Protein AF-A0A151TSS8-F1 (afdb_monome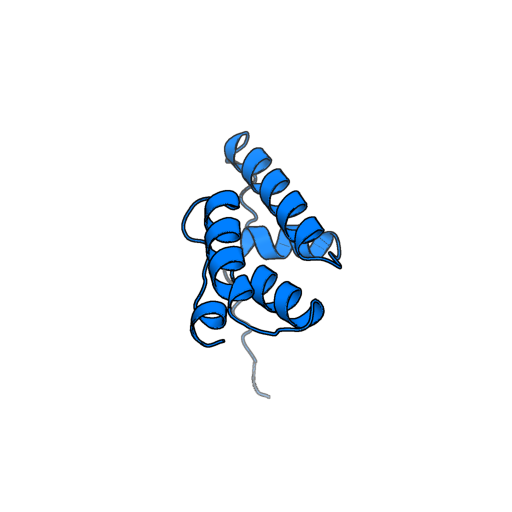r_lite)

Foldseek 3Di:
DVVLQVAADDDALVVSVVVLCVVVVVDDDDQVVSCVSLLNRYDPQLNVQLVVVPDDGSVSSSVSSNVVVVVCVVPVVPPPPPDDDDPPPDDD

Radius of gyration: 15.02 Å; chains: 1; bounding box: 45×33×32 Å

Sequence (92 aa):
MADLMKLRQKSSITEYHEEFDSIVSHVELSEAHQLSCFLGGLKQDVQMMVRMFQPDSVRKVFSLAKMYEASTLSNPQFKPILKNQKPQFSSC

Organism: Cajanus cajan (NCBI:txid3821)

InterPro domains:
  IPR005162 Retrotransposon-derived protein PEG10, N-terminal capsid-like domain [PF03732] (2-43)

Structure (mmCIF, N/CA/C/O backbone):
data_AF-A0A151TSS8-F1
#
_entry.id   AF-A0A151TSS8-F1
#
loop_
_atom_site.group_PDB
_atom_site.id
_atom_site.type_symbol
_atom_site.label_atom_id
_atom_site.label_alt_id
_atom_site.label_comp_id
_atom_site.label_asym_id
_atom_site.label_entity_id
_atom_site.label_seq_id
_atom_site.pdbx_PDB_ins_code
_atom_site.Cartn_x
_atom_site.Cartn_y
_atom_site.Cartn_z
_atom_site.occupancy
_atom_site.B_iso_or_equiv
_atom_site.auth_seq_id
_atom_site.auth_comp_id
_atom_site.auth_asym_id
_atom_site.auth_atom_id
_atom_site.pdbx_PDB_model_num
ATOM 1 N N . MET A 1 1 ? 1.805 -17.301 -2.017 1.00 71.38 1 MET A N 1
ATOM 2 C CA . MET A 1 1 ? 0.644 -16.783 -2.792 1.00 71.38 1 MET A CA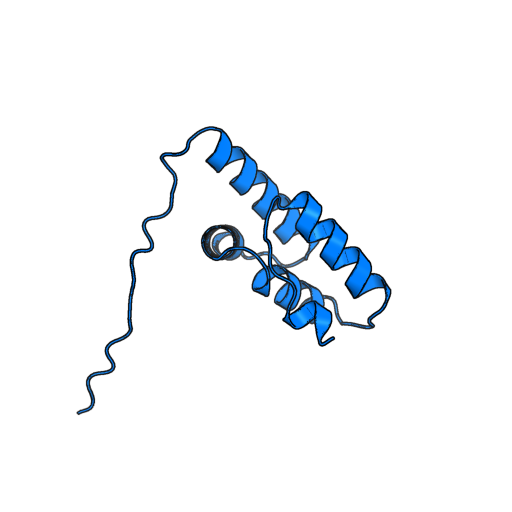 1
ATOM 3 C C . MET A 1 1 ? -0.677 -16.861 -2.031 1.00 71.38 1 MET A C 1
ATOM 5 O O . MET A 1 1 ? -1.347 -15.841 -1.961 1.00 71.38 1 MET A O 1
ATOM 9 N N . ALA A 1 2 ? -1.064 -18.007 -1.452 1.00 79.75 2 ALA A N 1
ATOM 10 C CA . ALA A 1 2 ? -2.344 -18.130 -0.736 1.00 79.75 2 ALA A CA 1
ATOM 11 C C . ALA A 1 2 ? -2.504 -17.126 0.424 1.00 79.75 2 ALA A C 1
ATOM 13 O O . ALA A 1 2 ? -3.589 -16.574 0.596 1.00 79.75 2 ALA A O 1
ATOM 14 N N . ASP A 1 3 ? -1.431 -16.849 1.168 1.00 82.88 3 ASP A N 1
ATOM 15 C CA . ASP A 1 3 ? -1.456 -15.884 2.278 1.00 82.88 3 ASP A CA 1
ATOM 16 C C . ASP A 1 3 ? -1.626 -14.447 1.782 1.00 82.88 3 ASP A C 1
ATOM 18 O O . ASP A 1 3 ? -2.450 -13.703 2.304 1.00 82.88 3 ASP A O 1
ATOM 22 N N . LEU A 1 4 ? -0.959 -14.097 0.678 1.00 87.19 4 LEU A N 1
ATOM 23 C CA . LEU A 1 4 ? -1.090 -12.789 0.036 1.00 87.19 4 LEU A CA 1
ATOM 24 C C . LEU A 1 4 ? -2.521 -12.519 -0.457 1.00 87.19 4 LEU A C 1
ATOM 26 O O . LEU A 1 4 ? -3.028 -11.413 -0.318 1.00 87.19 4 LEU A O 1
ATOM 30 N N . MET A 1 5 ? -3.201 -13.535 -1.000 1.00 85.69 5 MET A N 1
ATOM 31 C CA . MET A 1 5 ? -4.593 -13.408 -1.463 1.00 85.69 5 MET A CA 1
ATOM 32 C C . MET A 1 5 ? -5.598 -13.269 -0.308 1.00 85.69 5 MET A C 1
ATOM 34 O O . MET A 1 5 ? -6.707 -12.763 -0.502 1.00 85.69 5 MET A O 1
ATOM 38 N N . LYS A 1 6 ? -5.230 -13.738 0.889 1.00 91.25 6 LYS A N 1
ATOM 39 C CA . LYS A 1 6 ? -6.040 -13.641 2.111 1.00 91.25 6 LYS A CA 1
ATOM 40 C C . LYS A 1 6 ? -5.713 -12.400 2.936 1.00 91.25 6 LYS A C 1
ATOM 42 O O . LYS A 1 6 ? -6.497 -12.066 3.824 1.00 91.25 6 LYS A O 1
ATOM 47 N N . LEU A 1 7 ? -4.598 -11.730 2.653 1.00 94.19 7 LEU A N 1
ATOM 48 C CA . LEU A 1 7 ? -4.167 -10.542 3.369 1.00 94.19 7 LEU A CA 1
ATOM 49 C C . LEU A 1 7 ? -5.200 -9.421 3.205 1.00 94.19 7 LEU A C 1
ATOM 51 O O . LEU A 1 7 ? -5.612 -9.071 2.097 1.00 94.19 7 LEU A O 1
ATOM 55 N N . ARG A 1 8 ? -5.641 -8.865 4.334 1.00 96.38 8 ARG A N 1
ATOM 56 C CA . ARG A 1 8 ? -6.609 -7.767 4.392 1.00 96.38 8 ARG A CA 1
ATOM 57 C C . ARG A 1 8 ? -6.156 -6.745 5.416 1.00 96.38 8 ARG A C 1
ATOM 59 O O . ARG A 1 8 ? -5.771 -7.117 6.520 1.00 96.38 8 ARG A O 1
ATOM 66 N N . GLN A 1 9 ? -6.292 -5.467 5.086 1.00 96.25 9 GLN A N 1
ATOM 67 C CA . GLN A 1 9 ? -6.072 -4.375 6.023 1.00 96.25 9 GLN A CA 1
ATOM 68 C C . GLN A 1 9 ? -7.096 -4.452 7.165 1.00 96.25 9 GLN A C 1
ATOM 70 O O . GLN A 1 9 ? -8.288 -4.202 6.972 1.00 96.25 9 GLN A O 1
ATOM 75 N N . LYS A 1 10 ? -6.621 -4.747 8.377 1.00 93.06 10 LYS A N 1
ATOM 76 C CA . LYS A 1 10 ? -7.447 -4.799 9.596 1.00 93.06 10 LYS A CA 1
ATOM 77 C C . LYS A 1 10 ? -7.362 -3.484 10.373 1.00 93.06 10 LYS A C 1
ATOM 79 O O . LYS A 1 10 ? -8.386 -2.852 10.647 1.00 93.06 10 LYS A O 1
ATOM 84 N N . SER A 1 11 ? -6.142 -3.042 10.647 1.00 91.12 11 SER A N 1
ATOM 85 C CA . SER A 1 11 ? -5.800 -1.874 11.459 1.00 91.12 11 SER A CA 1
ATOM 86 C C . SER A 1 11 ? -5.300 -0.724 10.573 1.00 91.12 11 SER A C 1
ATOM 88 O O . SER A 1 11 ? -6.049 -0.258 9.698 1.00 91.12 11 SER A O 1
ATOM 90 N N . SER A 1 12 ? -4.071 -0.264 10.817 1.00 96.12 12 SER A N 1
ATOM 91 C CA . SER A 1 12 ? -3.432 0.848 10.131 1.00 96.12 12 SER A CA 1
ATOM 92 C C . SER A 1 12 ? -2.854 0.439 8.775 1.00 96.12 12 SER A C 1
ATOM 94 O O . SER A 1 12 ? -2.584 -0.733 8.502 1.00 96.12 12 SER A O 1
ATOM 96 N N . ILE A 1 13 ? -2.655 1.423 7.902 1.00 97.44 13 ILE A N 1
ATOM 97 C CA . ILE A 1 13 ? -1.977 1.226 6.615 1.00 97.44 13 ILE A CA 1
ATOM 98 C C . ILE A 1 13 ? -0.517 0.801 6.807 1.00 97.44 13 ILE A C 1
ATOM 100 O O . ILE A 1 13 ? -0.002 0.034 5.997 1.00 97.44 13 ILE A O 1
ATOM 104 N N . THR A 1 14 ? 0.138 1.272 7.872 1.00 97.06 14 THR A N 1
ATOM 105 C CA . THR A 1 14 ? 1.522 0.897 8.192 1.00 97.06 14 THR A CA 1
ATOM 106 C C . THR A 1 14 ? 1.622 -0.582 8.556 1.00 97.06 14 THR A C 1
ATOM 108 O O . THR A 1 14 ? 2.376 -1.298 7.910 1.00 97.06 14 THR A O 1
ATOM 111 N N . GLU A 1 15 ? 0.806 -1.060 9.500 1.00 97.50 15 GLU A N 1
ATOM 112 C CA . GLU A 1 15 ? 0.807 -2.478 9.899 1.00 97.50 15 GLU A CA 1
ATOM 113 C C . GLU A 1 15 ? 0.470 -3.404 8.723 1.00 97.50 15 GLU A C 1
ATOM 115 O O . GLU A 1 15 ? 1.100 -4.440 8.537 1.00 97.50 15 GLU A O 1
ATOM 120 N N . TYR A 1 16 ? -0.492 -3.011 7.882 1.00 97.88 16 TYR A N 1
ATOM 121 C CA . TYR A 1 16 ? -0.822 -3.770 6.675 1.00 97.88 16 TYR A CA 1
ATOM 122 C C . TYR A 1 16 ? 0.356 -3.861 5.691 1.00 97.88 16 TYR A C 1
ATOM 124 O O . TYR A 1 16 ? 0.576 -4.917 5.101 1.00 97.88 16 TYR A O 1
ATOM 132 N N . HIS A 1 17 ? 1.106 -2.770 5.502 1.00 97.31 17 HIS A N 1
ATOM 133 C CA . HIS A 1 17 ? 2.275 -2.755 4.621 1.00 97.31 17 HIS A CA 1
ATOM 134 C C . HIS A 1 17 ? 3.400 -3.649 5.151 1.00 97.31 17 HIS A C 1
ATOM 136 O O . HIS A 1 17 ? 3.999 -4.385 4.378 1.00 97.31 17 HIS A O 1
ATOM 142 N N . GLU A 1 18 ? 3.652 -3.634 6.460 1.00 96.88 18 GLU A N 1
ATOM 143 C CA . GLU A 1 18 ? 4.652 -4.504 7.093 1.00 96.88 18 GLU A CA 1
ATOM 144 C C . GLU A 1 18 ? 4.299 -5.994 6.937 1.00 96.88 18 GLU A C 1
ATOM 146 O O . GLU A 1 18 ? 5.158 -6.803 6.580 1.00 96.88 18 GLU A O 1
ATOM 151 N N . GLU A 1 19 ? 3.026 -6.364 7.132 1.00 95.88 19 GLU A N 1
ATOM 152 C CA . GLU A 1 19 ? 2.551 -7.741 6.923 1.00 95.88 19 GLU A CA 1
ATOM 153 C C . GLU A 1 19 ? 2.662 -8.151 5.443 1.00 95.88 19 GLU A C 1
ATOM 155 O O . GLU A 1 19 ? 3.093 -9.262 5.127 1.00 95.88 19 GLU A O 1
ATOM 160 N N . PHE A 1 20 ? 2.333 -7.240 4.520 1.00 96.00 20 PHE A N 1
ATOM 161 C CA . PHE A 1 20 ? 2.499 -7.461 3.084 1.00 96.00 20 PHE A CA 1
ATOM 162 C C . PHE A 1 20 ? 3.965 -7.694 2.699 1.00 96.00 20 PHE A C 1
ATOM 164 O O . PHE A 1 20 ? 4.260 -8.675 2.015 1.00 96.00 20 PHE A O 1
ATOM 171 N N . ASP A 1 21 ? 4.876 -6.828 3.150 1.00 94.94 21 ASP A N 1
ATOM 172 C CA . ASP A 1 21 ? 6.308 -6.910 2.846 1.00 94.94 21 ASP A CA 1
ATOM 173 C C . ASP A 1 21 ? 6.916 -8.211 3.370 1.00 94.94 21 ASP A C 1
ATOM 175 O O . ASP A 1 21 ? 7.676 -8.873 2.659 1.00 94.94 21 ASP A O 1
ATOM 179 N N . SER A 1 22 ? 6.527 -8.631 4.580 1.00 94.75 22 SER A N 1
ATOM 180 C CA . SER A 1 22 ? 6.954 -9.915 5.137 1.00 94.75 22 SER A CA 1
ATOM 181 C C . SER A 1 22 ? 6.542 -11.081 4.233 1.00 94.75 22 SER A C 1
ATOM 183 O O . SER A 1 22 ? 7.372 -11.937 3.936 1.00 94.75 22 SER A O 1
ATOM 185 N N . ILE A 1 23 ? 5.311 -11.090 3.711 1.00 93.56 23 ILE A N 1
ATOM 186 C CA . ILE A 1 23 ? 4.841 -12.154 2.811 1.00 93.56 23 ILE A CA 1
ATOM 187 C C . ILE A 1 23 ? 5.550 -12.090 1.452 1.00 93.56 23 ILE A C 1
ATOM 189 O O . ILE A 1 23 ? 5.985 -13.121 0.939 1.00 93.56 23 ILE A O 1
ATOM 193 N N . VAL A 1 24 ? 5.664 -10.905 0.847 1.00 92.00 24 VAL A N 1
ATOM 194 C CA . VAL A 1 24 ? 6.243 -10.742 -0.499 1.00 92.00 24 VAL A CA 1
ATOM 195 C C . VAL A 1 24 ? 7.743 -11.015 -0.517 1.00 92.00 24 VAL A C 1
ATOM 197 O O . VAL A 1 24 ? 8.236 -11.548 -1.507 1.00 92.00 24 VAL A O 1
ATOM 200 N N . SER A 1 25 ? 8.457 -10.778 0.588 1.00 91.50 25 SER A N 1
ATOM 201 C CA . SER A 1 25 ? 9.877 -11.138 0.713 1.00 91.50 25 SER A CA 1
ATOM 202 C C . SER A 1 25 ? 10.162 -12.634 0.493 1.00 91.50 25 SER A C 1
ATOM 204 O O . SER A 1 25 ? 11.283 -13.010 0.157 1.00 91.50 25 SER A O 1
ATOM 206 N N . HIS A 1 26 ? 9.143 -13.488 0.637 1.00 89.31 26 HIS A N 1
ATOM 207 C CA . HIS A 1 26 ? 9.231 -14.938 0.473 1.00 89.31 26 HIS A CA 1
ATOM 208 C C . HIS A 1 26 ? 8.543 -15.457 -0.801 1.00 89.31 26 HIS A C 1
ATOM 210 O O . HIS A 1 26 ? 8.435 -16.671 -0.986 1.00 89.31 26 HIS A O 1
ATOM 216 N N . VAL A 1 27 ? 8.040 -14.576 -1.676 1.00 87.19 27 VAL A N 1
ATOM 217 C CA . VAL A 1 27 ? 7.310 -14.965 -2.891 1.00 87.19 27 VAL A CA 1
ATOM 218 C C . VAL A 1 27 ? 7.819 -14.182 -4.098 1.00 87.19 27 VAL A C 1
ATOM 220 O O . VAL A 1 27 ? 7.718 -12.962 -4.153 1.00 87.19 27 VAL A O 1
ATOM 223 N N . GLU A 1 28 ? 8.265 -14.893 -5.131 1.00 86.25 28 GLU A N 1
ATOM 224 C CA . GLU A 1 28 ? 8.606 -14.278 -6.414 1.00 86.25 28 GLU A CA 1
ATOM 225 C C . GLU A 1 28 ? 7.329 -13.867 -7.167 1.00 86.25 28 GLU A C 1
ATOM 227 O O . GLU A 1 28 ? 6.582 -14.700 -7.685 1.00 86.25 28 GLU A O 1
ATOM 232 N N . LEU A 1 29 ? 7.053 -12.562 -7.205 1.00 88.25 29 LEU A N 1
ATOM 233 C CA . LEU A 1 29 ? 5.938 -11.959 -7.940 1.00 88.25 29 LEU A CA 1
ATOM 234 C C . LEU A 1 29 ? 6.429 -10.751 -8.727 1.00 88.25 29 LEU A C 1
ATOM 236 O O . LEU A 1 29 ? 7.231 -9.963 -8.228 1.00 88.25 29 LEU A O 1
ATOM 240 N N . SER A 1 30 ? 5.882 -10.551 -9.925 1.00 92.94 30 SER A N 1
ATOM 241 C CA . SER A 1 30 ? 6.126 -9.317 -10.673 1.00 92.94 30 SER A CA 1
ATOM 242 C C . SER A 1 30 ? 5.529 -8.110 -9.947 1.00 92.94 30 SER A C 1
ATOM 244 O O . SER A 1 30 ? 4.519 -8.226 -9.247 1.00 92.94 30 SER A O 1
ATOM 246 N N . GLU A 1 31 ? 6.111 -6.930 -10.159 1.00 91.50 31 GLU A N 1
ATOM 247 C CA . GLU A 1 31 ? 5.645 -5.685 -9.533 1.00 91.50 31 GLU A CA 1
ATOM 248 C C . GLU A 1 31 ? 4.160 -5.403 -9.811 1.00 91.50 31 GLU A C 1
ATOM 250 O O . GLU A 1 31 ? 3.431 -4.968 -8.922 1.00 91.50 31 GLU A O 1
ATOM 255 N N . ALA A 1 32 ? 3.674 -5.731 -11.013 1.00 93.31 32 ALA A N 1
ATOM 256 C CA . ALA A 1 32 ? 2.266 -5.581 -11.382 1.00 93.31 32 ALA A CA 1
ATOM 257 C C . ALA A 1 32 ? 1.331 -6.479 -10.548 1.00 93.31 32 ALA A C 1
ATOM 259 O O . ALA A 1 32 ? 0.242 -6.054 -10.143 1.00 93.31 32 ALA A O 1
ATOM 260 N N . HIS A 1 33 ? 1.755 -7.713 -10.251 1.00 93.62 33 HIS A N 1
ATOM 261 C CA . HIS A 1 33 ? 1.003 -8.606 -9.370 1.00 93.62 33 HIS A CA 1
ATOM 262 C C . HIS A 1 33 ? 1.079 -8.145 -7.915 1.00 93.62 33 HIS A C 1
ATOM 264 O O . HIS A 1 33 ? 0.054 -8.143 -7.237 1.00 93.62 33 HIS A O 1
ATOM 270 N N . GLN A 1 34 ? 2.247 -7.694 -7.445 1.00 93.88 34 GLN A N 1
ATOM 271 C CA . GLN A 1 34 ? 2.389 -7.127 -6.101 1.00 93.88 34 GLN A CA 1
ATOM 272 C C . GLN A 1 34 ? 1.471 -5.914 -5.915 1.00 93.88 34 GLN A C 1
ATOM 274 O O . GLN A 1 34 ? 0.720 -5.859 -4.945 1.00 93.88 34 GLN A O 1
ATOM 279 N N . LEU A 1 35 ? 1.445 -4.996 -6.885 1.00 95.81 35 LEU A N 1
ATOM 280 C CA . LEU A 1 35 ? 0.548 -3.842 -6.905 1.00 95.81 35 LEU A CA 1
ATOM 281 C C . LEU A 1 35 ? -0.925 -4.260 -6.820 1.00 95.81 35 LEU A C 1
ATOM 283 O O . LEU A 1 35 ? -1.678 -3.731 -6.000 1.00 95.81 35 LEU A O 1
ATOM 287 N N . SER A 1 36 ? -1.328 -5.224 -7.649 1.00 94.94 36 SER A N 1
ATOM 288 C CA . SER A 1 36 ? -2.707 -5.719 -7.697 1.00 94.94 36 SER A CA 1
ATOM 289 C C . SER A 1 36 ? -3.125 -6.370 -6.376 1.00 94.94 36 SER A C 1
ATOM 291 O O . SER A 1 36 ? -4.213 -6.092 -5.868 1.00 94.94 36 SER A O 1
ATOM 293 N N . CYS A 1 37 ? -2.250 -7.187 -5.785 1.00 95.06 37 CYS A N 1
ATOM 294 C CA . CYS A 1 37 ? -2.468 -7.806 -4.481 1.00 95.06 37 CYS A CA 1
ATOM 295 C C . CYS A 1 37 ? -2.545 -6.760 -3.364 1.00 95.06 37 CYS A C 1
ATOM 297 O O . CYS A 1 37 ? -3.484 -6.791 -2.568 1.00 95.06 37 CYS A O 1
ATOM 299 N N . PHE A 1 38 ? -1.614 -5.801 -3.341 1.00 96.50 38 PHE A N 1
ATOM 300 C CA . PHE A 1 38 ? -1.579 -4.751 -2.327 1.00 96.50 38 PHE A CA 1
ATOM 301 C C . PHE A 1 38 ? -2.863 -3.925 -2.360 1.00 96.50 38 PHE A C 1
ATOM 303 O O . PHE A 1 38 ? -3.512 -3.759 -1.330 1.00 96.50 38 PHE A O 1
ATOM 310 N N . LEU A 1 39 ? -3.275 -3.459 -3.545 1.00 96.44 39 LEU A N 1
ATOM 311 C CA . LEU A 1 39 ? -4.539 -2.743 -3.732 1.00 96.44 39 LEU A CA 1
ATOM 312 C C . LEU A 1 39 ? -5.737 -3.599 -3.323 1.00 96.44 39 LEU A C 1
ATOM 314 O O . LEU A 1 39 ? -6.651 -3.098 -2.676 1.00 96.44 39 LEU A O 1
ATOM 318 N N . GLY A 1 40 ? -5.746 -4.880 -3.691 1.00 95.75 40 GLY A N 1
ATOM 319 C CA . GLY A 1 40 ? -6.842 -5.795 -3.391 1.00 95.75 40 GLY A CA 1
ATOM 320 C C . GLY A 1 40 ? -7.070 -6.014 -1.895 1.00 95.75 40 GLY A C 1
ATOM 321 O O . GLY A 1 40 ? -8.221 -6.189 -1.489 1.00 95.75 40 GLY A O 1
ATOM 322 N N . GLY A 1 41 ? -6.014 -5.986 -1.079 1.00 96.25 41 GLY A N 1
ATOM 323 C CA . GLY A 1 41 ? -6.103 -6.210 0.365 1.00 96.25 41 GLY A CA 1
ATOM 324 C C . GLY A 1 41 ? -6.483 -4.979 1.199 1.00 96.25 41 GLY A C 1
ATOM 325 O O . GLY A 1 41 ? -6.888 -5.143 2.349 1.00 96.25 41 GLY A O 1
ATOM 326 N N . LEU A 1 42 ? -6.434 -3.761 0.646 1.00 97.25 42 LEU A N 1
ATOM 327 C CA . LEU A 1 42 ? -6.841 -2.536 1.354 1.00 97.25 42 LEU A CA 1
ATOM 328 C C . LEU A 1 42 ? -8.349 -2.503 1.664 1.00 97.25 42 LEU A C 1
ATOM 330 O O . LEU A 1 42 ? -9.148 -3.172 1.004 1.00 97.25 42 LEU A O 1
ATOM 334 N N . LYS A 1 43 ? -8.771 -1.681 2.632 1.00 95.75 43 LYS A N 1
ATOM 335 C CA . LYS A 1 43 ? -10.201 -1.407 2.871 1.00 95.75 43 LYS A CA 1
ATOM 336 C C . LYS A 1 43 ? -10.835 -0.727 1.658 1.00 95.75 43 LYS A C 1
ATOM 338 O O . LYS A 1 43 ? -10.173 0.011 0.932 1.00 95.75 43 LYS A O 1
ATOM 343 N N . GLN A 1 44 ? -12.121 -0.991 1.423 1.00 93.50 44 GLN A N 1
ATOM 344 C CA . GLN A 1 44 ? -12.800 -0.565 0.197 1.00 93.50 44 GLN A CA 1
ATOM 345 C C . GLN A 1 44 ? -12.709 0.949 -0.021 1.00 93.50 44 GLN A C 1
ATOM 347 O O . GLN A 1 44 ? -12.351 1.370 -1.114 1.00 93.50 44 GLN A O 1
ATOM 352 N N . ASP A 1 45 ? -12.983 1.744 1.013 1.00 91.69 45 ASP A N 1
ATOM 353 C CA . ASP A 1 45 ? -12.901 3.208 1.009 1.00 91.69 45 ASP A CA 1
ATOM 354 C C . ASP A 1 45 ? -11.506 3.716 0.625 1.00 91.69 45 ASP A C 1
ATOM 356 O O . ASP A 1 45 ? -11.379 4.534 -0.291 1.00 91.69 45 ASP A O 1
ATOM 360 N N . VAL A 1 46 ? -10.464 3.142 1.230 1.00 95.06 46 VAL A N 1
ATOM 361 C CA . VAL A 1 46 ? -9.066 3.416 0.879 1.00 95.06 46 VAL A CA 1
ATOM 362 C C . VAL A 1 46 ? -8.800 3.052 -0.584 1.00 95.06 46 VAL A C 1
ATOM 364 O O . VAL A 1 46 ? -8.219 3.851 -1.315 1.00 95.06 46 VAL A O 1
ATOM 367 N N . GLN A 1 47 ? -9.262 1.883 -1.047 1.00 95.31 47 GLN A N 1
ATOM 368 C CA . GLN A 1 47 ? -9.056 1.441 -2.429 1.00 95.31 47 GLN A CA 1
ATOM 369 C C . GLN A 1 47 ? -9.613 2.428 -3.450 1.00 95.31 47 GLN A C 1
ATOM 371 O O . GLN A 1 47 ? -8.939 2.707 -4.439 1.00 95.31 47 GLN A O 1
ATOM 376 N N . MET A 1 48 ? -10.840 2.928 -3.268 1.00 94.06 48 MET A N 1
ATOM 377 C CA . MET A 1 48 ? -11.420 3.847 -4.257 1.00 94.06 48 MET A CA 1
ATOM 378 C C . MET A 1 48 ? -10.670 5.163 -4.286 1.00 94.06 48 MET A C 1
ATOM 380 O O . MET A 1 48 ? -10.349 5.623 -5.377 1.00 94.06 48 MET A O 1
ATOM 384 N N . MET A 1 49 ? -10.345 5.722 -3.116 1.00 94.00 49 MET A N 1
ATOM 385 C CA . MET A 1 49 ? -9.564 6.952 -3.040 1.00 94.00 49 MET A CA 1
ATOM 386 C C . MET A 1 49 ? -8.232 6.761 -3.762 1.00 94.00 49 MET A C 1
ATOM 388 O O . MET A 1 49 ? -7.923 7.496 -4.691 1.00 94.00 49 MET A O 1
ATOM 392 N N . VAL A 1 50 ? -7.491 5.705 -3.426 1.00 95.75 50 VAL A N 1
ATOM 393 C CA . VAL A 1 50 ? -6.204 5.416 -4.057 1.00 95.75 50 VAL A CA 1
ATOM 394 C C . VAL A 1 50 ? -6.347 5.222 -5.574 1.00 95.75 50 VAL A C 1
ATOM 396 O O . VAL A 1 50 ? -5.566 5.800 -6.328 1.00 95.75 50 VAL A O 1
ATOM 399 N N . ARG A 1 51 ? -7.353 4.469 -6.051 1.00 95.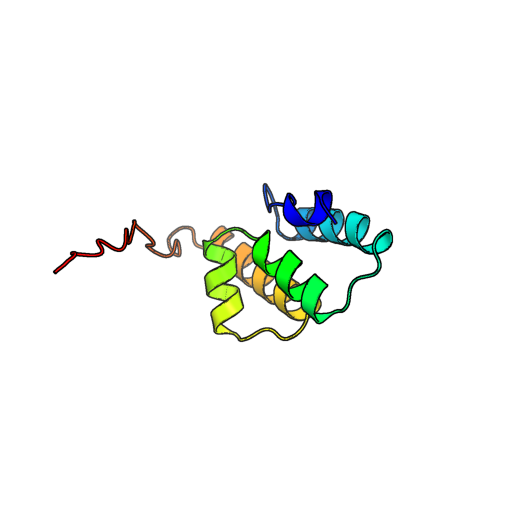06 51 ARG A N 1
ATOM 400 C CA . ARG A 1 51 ? -7.580 4.225 -7.491 1.00 95.06 51 ARG A CA 1
ATOM 401 C C . ARG A 1 51 ? -7.869 5.501 -8.283 1.00 95.06 51 ARG A C 1
ATOM 403 O O . ARG A 1 51 ? -7.476 5.560 -9.445 1.00 95.06 51 ARG A O 1
ATOM 410 N N . MET A 1 52 ? -8.491 6.519 -7.680 1.00 94.19 52 MET A N 1
ATOM 411 C CA . MET A 1 52 ? -8.734 7.808 -8.350 1.00 94.19 52 MET A CA 1
ATOM 412 C C . MET A 1 52 ? -7.435 8.477 -8.823 1.00 94.19 52 MET A C 1
ATOM 414 O O . MET A 1 52 ? -7.434 9.153 -9.848 1.00 94.19 52 MET A O 1
ATOM 418 N N . PHE A 1 53 ? -6.321 8.244 -8.125 1.00 94.88 53 PHE A N 1
ATOM 419 C CA . PHE A 1 53 ? -5.007 8.805 -8.457 1.00 94.88 53 PHE A CA 1
ATOM 420 C C . PHE A 1 53 ? -4.177 7.933 -9.407 1.00 94.88 53 PHE A C 1
ATOM 422 O O . PHE A 1 53 ? -3.015 8.260 -9.662 1.00 94.88 53 PHE A O 1
ATOM 429 N N . GLN A 1 54 ? -4.750 6.832 -9.910 1.00 94.81 54 GLN A N 1
ATOM 430 C CA . GLN A 1 54 ? -4.122 5.923 -10.875 1.00 94.81 54 GLN A CA 1
ATOM 431 C C . GLN A 1 54 ? -2.678 5.566 -10.471 1.00 94.81 54 GLN A C 1
ATOM 433 O O . GLN A 1 54 ? -1.699 6.015 -11.081 1.00 94.81 54 GLN A O 1
ATOM 438 N N . PRO A 1 55 ? -2.507 4.844 -9.354 1.00 96.19 55 PRO A N 1
ATOM 439 C CA . PRO A 1 55 ? -1.192 4.460 -8.889 1.00 96.19 55 PRO A CA 1
ATOM 440 C C . PRO A 1 55 ? -0.605 3.367 -9.783 1.00 96.19 55 PRO A C 1
ATOM 442 O O . PRO A 1 55 ? -1.307 2.475 -10.249 1.00 96.19 55 PRO A O 1
ATOM 445 N N . ASP A 1 56 ? 0.704 3.430 -9.966 1.00 96.12 56 ASP A N 1
ATOM 446 C CA . ASP A 1 56 ? 1.504 2.566 -10.838 1.00 96.12 56 ASP A CA 1
ATOM 447 C C . ASP A 1 56 ? 2.542 1.743 -10.060 1.00 96.12 56 ASP A C 1
ATOM 449 O O . ASP A 1 56 ? 3.257 0.930 -10.634 1.00 96.12 56 ASP A O 1
ATOM 453 N N . SER A 1 57 ? 2.629 1.936 -8.742 1.00 97.06 57 SER A N 1
ATOM 454 C CA . SER A 1 57 ? 3.599 1.264 -7.880 1.00 97.06 57 SER A CA 1
ATOM 455 C C . SER A 1 57 ? 3.053 1.065 -6.469 1.00 97.06 57 SER A C 1
ATOM 457 O O . SER A 1 57 ? 2.262 1.872 -5.972 1.00 97.06 57 SER A O 1
ATOM 459 N N . VAL A 1 58 ? 3.509 0.002 -5.796 1.00 96.38 58 VAL A N 1
ATOM 460 C CA . VAL A 1 58 ? 3.145 -0.297 -4.396 1.00 96.38 58 VAL A CA 1
ATOM 461 C C . VAL A 1 58 ? 3.482 0.886 -3.485 1.00 96.38 58 VAL A C 1
ATOM 463 O O . VAL A 1 58 ? 2.660 1.288 -2.665 1.00 96.38 58 VAL A O 1
ATOM 466 N N . ARG A 1 59 ? 4.637 1.530 -3.705 1.00 96.44 59 ARG A N 1
ATOM 467 C CA . ARG A 1 59 ? 5.043 2.739 -2.971 1.00 96.44 59 ARG A CA 1
ATOM 468 C C . ARG A 1 59 ? 4.021 3.868 -3.100 1.00 96.44 59 ARG A C 1
ATOM 470 O O . ARG A 1 59 ? 3.625 4.445 -2.092 1.00 96.44 59 ARG A O 1
ATOM 477 N N . LYS A 1 60 ? 3.551 4.161 -4.318 1.00 97.31 60 LYS A N 1
ATOM 478 C CA . LYS A 1 60 ? 2.541 5.206 -4.549 1.00 97.31 60 LYS A CA 1
ATOM 479 C C . LYS A 1 60 ? 1.209 4.853 -3.884 1.00 97.31 60 LYS A C 1
ATOM 481 O O . LYS A 1 60 ? 0.605 5.715 -3.250 1.00 97.31 60 LYS A O 1
ATOM 486 N N . VAL A 1 61 ? 0.780 3.591 -3.969 1.00 97.69 61 VAL A N 1
ATOM 487 C CA . VAL A 1 61 ? -0.412 3.091 -3.261 1.00 97.69 61 VAL A CA 1
ATOM 488 C C . VAL A 1 61 ? -0.292 3.300 -1.755 1.00 97.69 61 VAL A C 1
ATOM 490 O O . VAL A 1 61 ? -1.214 3.835 -1.143 1.00 97.69 61 VAL A O 1
ATOM 493 N N . PHE A 1 62 ? 0.847 2.929 -1.170 1.00 97.94 62 PHE A N 1
ATOM 494 C CA . PHE A 1 62 ? 1.116 3.091 0.253 1.00 97.94 62 PHE A CA 1
ATOM 495 C C . PHE A 1 62 ? 1.071 4.561 0.684 1.00 97.94 62 PHE A C 1
ATOM 497 O O . PHE A 1 62 ? 0.342 4.904 1.616 1.00 97.94 62 PHE A O 1
ATOM 504 N N . SER A 1 63 ? 1.780 5.451 -0.021 1.00 97.62 63 SER A N 1
ATOM 505 C CA . SER A 1 63 ? 1.792 6.884 0.297 1.00 97.62 63 SER A CA 1
ATOM 506 C C . SER A 1 6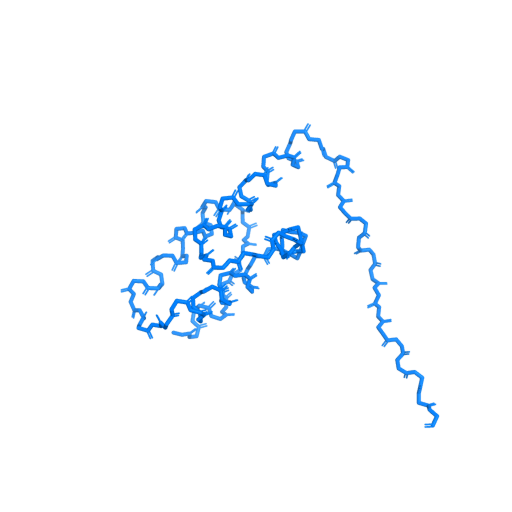3 ? 0.395 7.504 0.229 1.00 97.62 63 SER A C 1
ATOM 508 O O . SER A 1 63 ? -0.013 8.198 1.160 1.00 97.62 63 SER A O 1
ATOM 510 N N . LEU A 1 64 ? -0.369 7.214 -0.830 1.00 97.00 64 LEU A N 1
ATOM 511 C CA . LEU A 1 64 ? -1.743 7.702 -0.975 1.00 97.00 64 LEU A CA 1
ATOM 512 C C . LEU A 1 64 ? -2.645 7.171 0.145 1.00 97.00 64 LEU A C 1
ATOM 514 O O . LEU A 1 64 ? -3.392 7.932 0.758 1.00 97.00 64 LEU A O 1
ATOM 518 N N . ALA A 1 65 ? -2.548 5.880 0.461 1.00 96.69 65 ALA A N 1
ATOM 519 C CA . ALA A 1 65 ? -3.334 5.272 1.524 1.00 96.69 65 ALA A CA 1
ATOM 520 C C . ALA A 1 65 ? -3.026 5.890 2.903 1.00 96.69 65 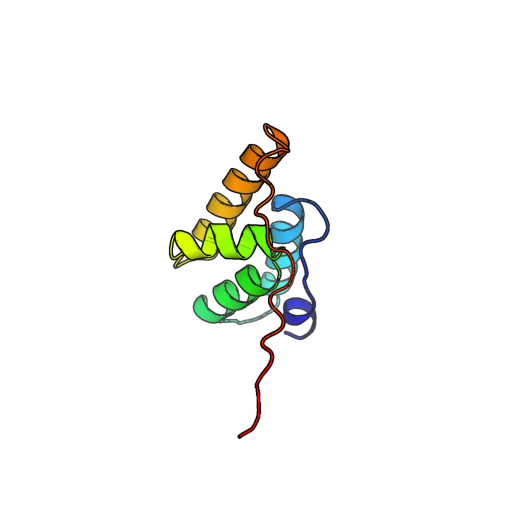ALA A C 1
ATOM 522 O O . ALA A 1 65 ? -3.957 6.178 3.656 1.00 96.69 65 ALA A O 1
ATOM 523 N N . LYS A 1 66 ? -1.750 6.177 3.208 1.00 96.56 66 LYS A N 1
ATOM 524 C CA . LYS A 1 66 ? -1.339 6.888 4.433 1.00 96.56 66 LYS A CA 1
ATOM 525 C C . LYS A 1 66 ? -1.907 8.302 4.509 1.00 96.56 66 LYS A C 1
ATOM 527 O O . LYS A 1 66 ? -2.372 8.710 5.572 1.00 96.56 66 LYS A O 1
ATOM 532 N N . MET A 1 67 ? -1.885 9.044 3.402 1.00 95.06 67 MET A N 1
ATOM 533 C CA . MET A 1 67 ? -2.465 10.390 3.350 1.00 95.06 67 MET A CA 1
ATOM 534 C C . MET A 1 67 ? -3.968 10.358 3.638 1.00 95.06 67 MET A C 1
ATOM 536 O O . MET A 1 67 ? -4.465 11.162 4.428 1.00 95.06 67 MET A O 1
ATOM 540 N N . TYR A 1 68 ? -4.686 9.404 3.043 1.00 93.56 68 TYR A N 1
ATOM 541 C CA . TYR A 1 68 ? -6.116 9.253 3.285 1.00 93.56 68 TYR A CA 1
ATOM 542 C C . TYR A 1 68 ? -6.418 8.851 4.729 1.00 93.56 68 TYR A C 1
ATOM 544 O O . TYR A 1 68 ? -7.235 9.508 5.370 1.00 93.56 68 TYR A O 1
ATOM 552 N N . GLU A 1 69 ? -5.700 7.873 5.288 1.00 93.94 69 GLU A N 1
ATOM 553 C CA . GLU A 1 69 ? -5.799 7.504 6.706 1.00 93.94 69 GLU A CA 1
ATOM 554 C C . GLU A 1 69 ? -5.648 8.737 7.618 1.00 93.94 69 GLU A C 1
ATOM 556 O O . GLU A 1 69 ? -6.538 9.018 8.422 1.00 93.94 69 GLU A O 1
ATOM 561 N N . ALA A 1 70 ? -4.607 9.552 7.421 1.00 91.75 70 ALA A N 1
ATOM 562 C CA . ALA A 1 70 ? -4.389 10.779 8.195 1.00 91.75 70 ALA A CA 1
ATOM 563 C C . ALA A 1 70 ? -5.520 11.819 8.028 1.00 91.75 70 ALA A C 1
ATOM 565 O O . ALA A 1 70 ? -5.929 12.472 8.995 1.00 91.75 70 ALA A O 1
ATOM 566 N N . SER A 1 71 ? -6.074 11.956 6.819 1.00 88.88 71 SER A N 1
ATOM 567 C CA . SER A 1 71 ? -7.194 12.873 6.555 1.00 88.88 71 SER A CA 1
ATOM 568 C C . SER A 1 71 ? -8.505 12.419 7.215 1.00 88.88 71 SER A C 1
ATOM 570 O O . SER A 1 71 ? -9.256 13.235 7.742 1.00 88.88 71 SER A O 1
ATOM 572 N N . THR A 1 72 ? -8.759 11.109 7.268 1.00 83.62 72 THR A N 1
ATOM 573 C CA . THR A 1 72 ? -9.977 10.552 7.882 1.00 83.62 72 THR A CA 1
ATOM 574 C C . THR A 1 72 ? -9.941 10.588 9.409 1.00 83.62 72 THR A C 1
ATOM 576 O O . THR A 1 72 ? -10.980 10.777 10.040 1.00 83.62 72 THR A O 1
ATOM 579 N N . LEU A 1 73 ? -8.751 10.463 10.010 1.00 75.56 73 LEU A N 1
ATOM 580 C CA . LEU A 1 73 ? -8.554 10.611 11.454 1.00 75.56 73 LEU A CA 1
ATOM 581 C C . LEU A 1 73 ? -8.760 12.058 11.917 1.00 75.56 73 LEU A C 1
ATOM 583 O O . LEU A 1 73 ? -9.283 12.283 13.005 1.00 75.56 73 LEU A O 1
ATOM 587 N N . SER A 1 74 ? -8.371 13.034 11.092 1.00 66.19 74 SER A N 1
ATOM 588 C CA . SER A 1 74 ? -8.518 14.459 11.411 1.00 66.19 74 SER A CA 1
ATOM 589 C C . SER A 1 74 ? -9.920 15.009 11.130 1.00 66.19 74 SER A C 1
ATOM 591 O O . SER A 1 74 ? -10.324 15.977 11.773 1.00 66.19 74 SER A O 1
ATOM 593 N N . ASN A 1 75 ? -10.698 14.388 10.234 1.00 62.75 75 ASN A N 1
ATOM 594 C CA . ASN A 1 75 ? -12.086 14.776 9.989 1.00 62.75 75 ASN A CA 1
ATOM 595 C C . ASN A 1 75 ? -13.006 13.558 9.734 1.00 62.75 75 ASN A C 1
ATOM 597 O O . ASN A 1 75 ? -13.194 13.148 8.583 1.00 62.75 75 ASN A O 1
ATOM 601 N N . PRO A 1 76 ? -13.655 13.007 10.783 1.00 59.78 76 PRO A N 1
ATOM 602 C CA . PRO A 1 76 ? -14.513 11.822 10.683 1.00 59.78 76 PRO A CA 1
ATOM 603 C C . PRO A 1 76 ? -15.743 11.977 9.772 1.00 59.78 76 PRO A C 1
ATOM 605 O O . PRO A 1 76 ? -16.444 10.990 9.538 1.00 59.78 76 PRO A O 1
ATOM 608 N N . GLN A 1 77 ? -16.044 13.193 9.294 1.00 57.00 77 GLN A N 1
ATOM 609 C CA . GLN A 1 77 ? -17.166 13.457 8.390 1.00 57.00 77 GLN A CA 1
ATOM 610 C C . GLN A 1 77 ? -16.880 13.089 6.928 1.00 57.00 77 GLN A C 1
ATOM 612 O O . GLN A 1 77 ? -17.823 12.854 6.175 1.00 57.00 77 GLN A O 1
ATOM 617 N N . PHE A 1 78 ? -15.612 12.943 6.527 1.00 55.25 78 PHE A N 1
ATOM 618 C CA . PHE A 1 78 ? -15.231 12.438 5.201 1.00 55.25 78 PHE A CA 1
ATOM 619 C C . PHE A 1 78 ? -15.298 10.904 5.134 1.00 55.25 78 PHE A C 1
ATOM 621 O O . PHE A 1 78 ? -14.367 10.239 4.690 1.00 55.25 78 PHE A O 1
ATOM 628 N N . LYS A 1 79 ? -16.413 10.308 5.574 1.00 56.50 79 LYS A N 1
ATOM 629 C CA . LYS A 1 79 ? -16.716 8.915 5.230 1.00 56.50 79 LYS A CA 1
ATOM 630 C C . LYS A 1 79 ? -17.398 8.922 3.865 1.00 56.50 79 LYS A C 1
ATOM 632 O O . LYS A 1 79 ? -18.511 9.446 3.775 1.00 56.50 79 LYS A O 1
ATOM 637 N N . PRO A 1 80 ? -16.784 8.373 2.801 1.00 53.50 80 PRO A N 1
ATOM 638 C CA . PRO A 1 80 ? -17.458 8.284 1.518 1.00 53.50 80 PRO A CA 1
ATOM 639 C C . PRO A 1 80 ? -18.745 7.474 1.701 1.00 53.50 80 PRO A C 1
ATOM 641 O O . PRO A 1 80 ? -18.734 6.351 2.209 1.00 53.50 80 PRO A O 1
ATOM 644 N N . ILE A 1 81 ? -19.876 8.081 1.338 1.00 55.66 81 ILE A N 1
ATOM 645 C CA . ILE A 1 81 ? -21.192 7.445 1.371 1.00 55.66 81 ILE A CA 1
ATOM 646 C C . ILE A 1 81 ? -21.193 6.377 0.283 1.00 55.66 81 ILE A C 1
ATOM 648 O O . ILE A 1 81 ? -21.524 6.633 -0.868 1.00 55.66 81 ILE A O 1
ATOM 652 N N . LEU A 1 82 ? -20.808 5.163 0.648 1.00 57.88 82 LEU A N 1
ATOM 653 C CA . LEU A 1 82 ? -20.963 3.988 -0.200 1.00 57.88 82 LEU A CA 1
ATOM 654 C C . LEU A 1 82 ? -21.930 3.052 0.485 1.00 57.88 82 LEU A C 1
ATOM 656 O O . LEU A 1 82 ? -21.592 1.988 0.993 1.00 57.88 82 LEU A O 1
ATOM 660 N N . LYS A 1 83 ? -23.178 3.510 0.535 1.00 46.72 83 LYS A N 1
ATOM 661 C CA . LYS A 1 83 ? -24.304 2.637 0.821 1.00 46.72 83 LYS A CA 1
ATOM 662 C C . LYS A 1 83 ? -24.629 1.885 -0.468 1.00 46.72 83 LYS A C 1
ATOM 664 O O . LYS A 1 83 ? -25.044 2.501 -1.441 1.00 46.72 83 LYS A O 1
ATOM 669 N N . ASN A 1 84 ? -24.399 0.573 -0.441 1.00 53.44 84 ASN A N 1
ATOM 670 C CA . ASN A 1 84 ? -25.016 -0.468 -1.267 1.00 53.44 84 ASN A CA 1
ATOM 671 C C . ASN A 1 84 ? -25.538 -0.041 -2.649 1.00 53.44 84 ASN A C 1
ATOM 673 O O . ASN A 1 84 ? -26.700 0.336 -2.784 1.00 53.44 84 ASN A O 1
ATOM 677 N N . GLN A 1 85 ? -24.753 -0.286 -3.695 1.00 51.72 85 GLN A N 1
ATOM 678 C CA . GLN A 1 85 ? -25.323 -0.572 -5.009 1.00 51.72 85 GLN A CA 1
ATOM 679 C C . GLN A 1 85 ? -25.243 -2.083 -5.233 1.00 51.72 85 GLN A C 1
ATOM 681 O O . GLN A 1 85 ? -24.220 -2.608 -5.661 1.00 51.72 85 GLN A O 1
ATOM 686 N N . LYS A 1 86 ? -26.322 -2.801 -4.893 1.00 42.12 86 LYS A N 1
ATOM 687 C CA . LYS A 1 86 ? -26.576 -4.116 -5.495 1.00 42.12 86 LYS A CA 1
ATOM 688 C C . LYS A 1 86 ? -26.932 -3.850 -6.963 1.00 42.12 86 LYS A C 1
ATOM 690 O O . LYS A 1 86 ? -27.933 -3.170 -7.190 1.00 42.12 86 LYS A O 1
ATOM 695 N N . PRO A 1 87 ? -26.177 -4.354 -7.951 1.00 44.09 87 PRO A N 1
ATOM 696 C CA . PRO A 1 87 ? -26.647 -4.349 -9.324 1.00 44.09 87 PRO A CA 1
ATOM 697 C C . PRO A 1 87 ? -27.811 -5.339 -9.413 1.00 44.09 87 PRO A C 1
ATOM 699 O O . PRO A 1 87 ? -27.636 -6.555 -9.370 1.00 44.09 87 PRO A O 1
ATOM 702 N N . GLN A 1 88 ? -29.025 -4.804 -9.463 1.00 50.06 88 GLN A N 1
ATOM 703 C CA . GLN A 1 88 ? -30.208 -5.555 -9.849 1.00 50.06 88 GLN A CA 1
ATOM 704 C C . GLN A 1 88 ? -30.155 -5.727 -11.367 1.00 50.06 88 GLN A C 1
ATOM 706 O O . GLN A 1 88 ? -30.578 -4.857 -12.122 1.00 50.06 88 GLN A O 1
ATOM 711 N N . PHE A 1 89 ? -29.554 -6.833 -11.806 1.00 51.41 89 PHE A N 1
ATOM 712 C CA . PHE A 1 89 ? -29.676 -7.298 -13.181 1.00 51.41 89 PHE A CA 1
ATOM 713 C C . PHE A 1 89 ? -31.128 -7.733 -13.393 1.00 51.41 89 PHE A C 1
ATOM 715 O O . PHE A 1 89 ? -31.513 -8.850 -13.053 1.00 51.41 89 PHE A O 1
ATOM 722 N N . SER A 1 90 ? -31.956 -6.823 -13.904 1.00 54.34 90 SER A N 1
ATOM 723 C CA . SER A 1 90 ? -33.247 -7.178 -14.481 1.00 54.34 90 SER A CA 1
ATOM 724 C C . SER A 1 90 ? -32.982 -8.021 -15.724 1.00 54.34 90 SER A C 1
ATOM 726 O O . SER A 1 90 ? -32.438 -7.521 -16.708 1.00 54.34 90 SER A O 1
ATOM 728 N N . SER A 1 91 ? -33.327 -9.303 -15.653 1.00 54.44 91 SER A N 1
ATOM 729 C CA . SER A 1 91 ? -33.427 -10.156 -16.835 1.00 54.44 91 SER A CA 1
ATOM 730 C C . SER A 1 91 ? -34.622 -9.683 -17.664 1.00 54.44 91 SER A C 1
ATOM 732 O O . SER A 1 91 ? -35.723 -9.548 -17.130 1.00 54.44 91 SER A O 1
ATOM 734 N N . CYS A 1 92 ? -34.383 -9.396 -18.938 1.00 51.19 92 CYS A N 1
ATOM 735 C CA . CYS A 1 92 ? -35.384 -9.481 -19.996 1.00 51.19 92 CYS A CA 1
ATOM 736 C C . CYS A 1 92 ? -34.967 -10.635 -20.902 1.00 51.19 92 CYS A C 1
ATOM 738 O O . CYS A 1 92 ? -33.738 -10.782 -21.101 1.00 51.19 92 CYS A O 1
#

Secondary structure (DSSP, 8-state):
-HHHHH----S-HHHHHHHHHHHHTTS---HHHHHH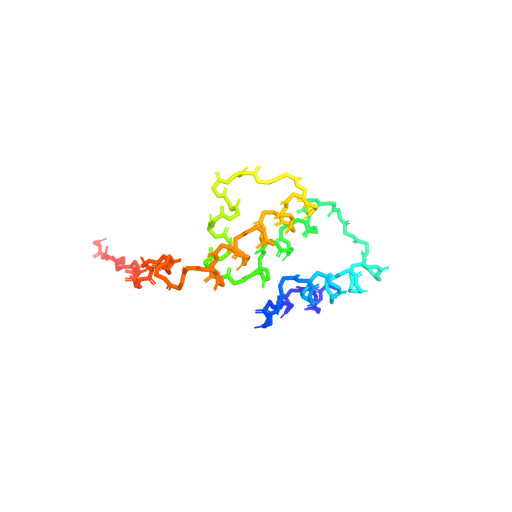HHHHHS-HHHHHHHHHT---SHHHHHHHHHHHHHHHHH-TT---------------

pLDDT: mean 85.17, std 16.77, range [42.12, 97.94]